Protein AF-A0A971HL02-F1 (afdb_monomer_lite)

Radius of gyration: 20.9 Å; chains: 1; bounding box: 36×40×56 Å

Sequence (111 aa):
MISVGIYIRVSTEDQAREGHSLDEQEERLKNFCLAKDYKIYKVYKDAGISAIETSSAICNVASFGLMEKLGFIKRSEETHKQKYTFLEEPIECYSYWITSKEYLSVSNKTI

Secondary structure (DSSP, 8-state):
--EEEEEEE-SSHHHHHHT--HHHHHHHHHHHHHHTT-EEEEEEEE----EEEEEEETT-HHHHHHHHHTTPEEEEEEEEEE--TT-SS-EEEEEEEEEHHHHHHHHTT--

Structure (mmCIF, N/CA/C/O backbone):
data_AF-A0A971HL02-F1
#
_entry.id   AF-A0A971HL02-F1
#
loop_
_atom_site.group_PDB
_atom_site.id
_atom_site.type_symbol
_atom_site.label_atom_id
_atom_site.label_alt_id
_atom_site.label_comp_id
_atom_site.label_asym_id
_atom_site.label_entity_id
_atom_site.label_seq_id
_atom_site.pdbx_PDB_ins_code
_atom_site.Cartn_x
_atom_site.Cartn_y
_atom_site.Cartn_z
_atom_site.occupancy
_atom_site.B_iso_or_equiv
_atom_site.auth_seq_id
_atom_site.auth_comp_id
_atom_site.auth_asym_id
_atom_site.auth_atom_id
_atom_site.pdbx_PDB_model_num
ATOM 1 N N . MET A 1 1 ? -20.926 -2.121 30.074 1.00 73.50 1 MET A N 1
ATOM 2 C CA . MET A 1 1 ? -19.636 -1.715 29.484 1.00 73.50 1 MET A CA 1
ATOM 3 C C . MET A 1 1 ? -19.804 -1.628 27.976 1.00 73.50 1 MET A C 1
ATOM 5 O O . MET A 1 1 ? -20.117 -2.637 27.353 1.00 73.50 1 MET A O 1
ATOM 9 N N . ILE A 1 2 ? -19.703 -0.425 27.413 1.00 88.94 2 ILE A N 1
ATOM 10 C CA . ILE A 1 2 ? -19.873 -0.202 25.969 1.00 88.94 2 ILE A CA 1
ATOM 11 C C . ILE A 1 2 ? -18.567 -0.588 25.272 1.00 88.94 2 ILE A C 1
ATOM 13 O O . ILE A 1 2 ? -17.490 -0.230 25.748 1.00 88.94 2 ILE A O 1
ATOM 17 N N . SER A 1 3 ? -18.656 -1.338 24.171 1.00 92.31 3 SER A N 1
ATOM 18 C CA . SER A 1 3 ? -17.489 -1.699 23.367 1.00 92.31 3 SER A CA 1
ATOM 19 C C . SER A 1 3 ? -17.400 -0.819 22.129 1.00 92.31 3 SER A C 1
ATOM 21 O O . SER A 1 3 ? -18.400 -0.618 21.442 1.00 92.31 3 SER A O 1
ATOM 23 N N . VAL A 1 4 ? -16.210 -0.288 21.859 1.00 94.44 4 VAL A N 1
ATOM 24 C CA . VAL A 1 4 ? -15.970 0.680 20.782 1.00 94.44 4 VAL A CA 1
ATOM 25 C C . VAL A 1 4 ? -14.765 0.272 19.939 1.00 94.44 4 VAL A C 1
ATOM 27 O O . VAL A 1 4 ? -13.809 -0.323 20.441 1.00 94.44 4 VAL A O 1
ATOM 30 N N . GLY A 1 5 ? -14.808 0.589 18.648 1.00 94.19 5 GLY A N 1
ATOM 31 C CA . GLY A 1 5 ? -13.652 0.527 17.756 1.00 94.19 5 GLY A CA 1
ATOM 32 C C . GLY A 1 5 ? -13.071 1.922 17.548 1.00 94.19 5 GLY A C 1
ATOM 33 O O . GLY A 1 5 ? -13.820 2.891 17.458 1.00 94.19 5 GLY A O 1
ATOM 34 N N . ILE A 1 6 ? -11.749 2.020 17.464 1.00 92.75 6 ILE A N 1
ATOM 35 C CA . ILE A 1 6 ? -11.044 3.259 17.121 1.00 92.75 6 ILE A CA 1
ATOM 36 C C . ILE A 1 6 ? -10.639 3.163 15.650 1.00 92.75 6 ILE A C 1
ATOM 38 O O . ILE A 1 6 ? -10.049 2.164 15.253 1.00 92.75 6 ILE A O 1
ATOM 42 N N . TYR A 1 7 ? -10.943 4.178 14.844 1.00 89.75 7 TYR A N 1
ATOM 43 C CA . TYR A 1 7 ? -10.485 4.287 13.457 1.00 89.75 7 TYR A CA 1
ATOM 44 C C . TYR A 1 7 ? -9.654 5.561 13.313 1.00 89.75 7 TYR A C 1
ATOM 46 O O . TYR A 1 7 ? -10.134 6.643 13.648 1.00 89.75 7 TYR A O 1
ATOM 54 N N . ILE A 1 8 ? -8.416 5.417 12.846 1.00 87.00 8 ILE A N 1
ATOM 55 C CA . ILE A 1 8 ? -7.465 6.513 12.628 1.00 87.00 8 ILE A CA 1
ATOM 56 C C . ILE A 1 8 ? -6.966 6.477 11.184 1.00 87.00 8 ILE A C 1
ATOM 58 O O . ILE A 1 8 ? -6.745 5.404 10.617 1.00 87.00 8 ILE A O 1
ATOM 62 N N . ARG A 1 9 ? -6.797 7.659 10.592 1.00 80.75 9 ARG A N 1
ATOM 63 C CA . ARG A 1 9 ? -6.494 7.859 9.172 1.00 80.75 9 ARG A CA 1
ATOM 64 C C . ARG A 1 9 ? -5.648 9.114 9.001 1.00 80.75 9 ARG A C 1
ATOM 66 O O . ARG A 1 9 ? -5.914 10.127 9.644 1.00 80.75 9 ARG A O 1
ATOM 73 N N . VAL A 1 10 ? -4.711 9.079 8.062 1.00 72.25 10 VAL A N 1
ATOM 74 C CA . VAL A 1 10 ? -4.077 10.283 7.504 1.00 72.25 10 VAL A CA 1
ATOM 75 C C . VAL A 1 10 ? -4.396 10.363 6.020 1.00 72.25 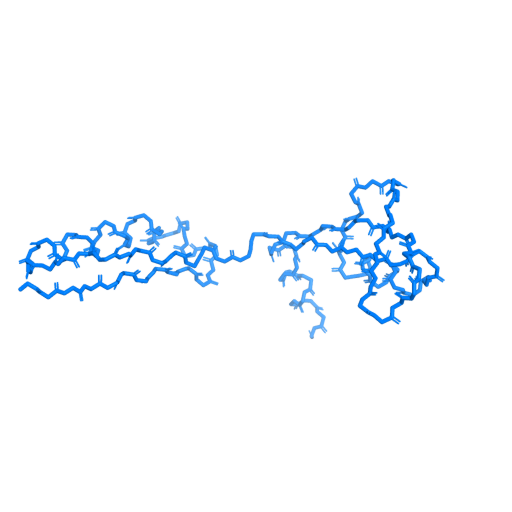10 VAL A C 1
ATOM 77 O O . VAL A 1 10 ? -4.328 9.362 5.312 1.00 72.25 10 VAL A O 1
ATOM 80 N N . SER A 1 11 ? -4.817 11.540 5.557 1.00 61.50 11 SER A N 1
ATOM 81 C CA . SER A 1 11 ? -5.174 11.728 4.144 1.00 61.50 11 SER A CA 1
ATOM 82 C C . SER A 1 11 ? -3.985 12.226 3.320 1.00 61.50 11 SER A C 1
ATOM 84 O O . SER A 1 11 ? -3.940 11.984 2.119 1.00 61.50 11 SER A O 1
ATOM 86 N N . THR A 1 12 ? -3.009 12.876 3.963 1.00 61.84 12 THR A N 1
ATOM 87 C CA . THR A 1 12 ? -1.740 13.303 3.362 1.00 61.84 12 THR A CA 1
ATOM 88 C C . THR A 1 12 ? -0.579 13.041 4.325 1.00 61.84 12 THR A C 1
ATOM 90 O O . THR A 1 12 ? -0.753 13.064 5.545 1.00 61.84 12 THR A O 1
ATOM 93 N N . GLU A 1 13 ? 0.626 12.802 3.801 1.00 60.78 13 GLU A N 1
ATOM 94 C CA . GLU A 1 13 ? 1.829 12.659 4.640 1.00 60.78 13 GLU A CA 1
ATOM 95 C C . GLU A 1 13 ? 2.201 13.959 5.367 1.00 60.78 13 GLU A C 1
ATOM 97 O O . GLU A 1 13 ? 2.791 13.907 6.446 1.00 60.78 13 GLU A O 1
ATOM 102 N N . ASP A 1 14 ? 1.807 15.114 4.826 1.00 57.38 14 ASP A N 1
ATOM 103 C CA . ASP A 1 14 ? 2.029 16.417 5.460 1.00 57.38 14 ASP A CA 1
ATOM 104 C C . ASP A 1 14 ? 1.211 16.562 6.755 1.00 57.38 14 ASP A C 1
ATOM 106 O O . ASP A 1 14 ? 1.726 17.049 7.759 1.00 57.38 14 ASP A O 1
ATOM 110 N N . GLN A 1 15 ? -0.012 16.011 6.806 1.00 52.97 15 GLN A N 1
ATOM 111 C CA . GLN A 1 15 ? -0.811 15.948 8.042 1.00 52.97 15 GLN A CA 1
ATOM 112 C C . GLN A 1 15 ? -0.152 15.087 9.133 1.00 52.97 15 GLN A C 1
ATOM 114 O O . GLN A 1 15 ? -0.312 15.372 10.321 1.00 52.97 15 GLN A O 1
ATOM 119 N N . ALA A 1 16 ? 0.614 14.059 8.746 1.00 56.38 16 ALA A N 1
ATOM 120 C CA . ALA A 1 16 ? 1.355 13.217 9.683 1.00 56.38 16 ALA A CA 1
ATOM 121 C C . ALA A 1 16 ? 2.627 13.898 10.228 1.00 56.38 16 ALA A C 1
ATOM 123 O O . ALA A 1 16 ? 3.079 13.535 11.313 1.00 56.38 16 ALA A O 1
ATOM 124 N N . ARG A 1 17 ? 3.200 14.863 9.489 1.00 55.81 17 ARG A N 1
ATOM 125 C CA . ARG A 1 17 ? 4.419 15.601 9.870 1.00 55.81 17 ARG A CA 1
ATOM 126 C C . ARG A 1 17 ? 4.153 16.885 10.650 1.00 55.81 17 ARG A C 1
ATOM 128 O O . ARG A 1 17 ? 4.951 17.199 11.526 1.00 55.81 17 ARG A O 1
ATOM 135 N N . GLU A 1 18 ? 3.089 17.624 10.334 1.00 56.84 18 GLU A N 1
ATOM 136 C CA . GLU A 1 18 ? 2.942 19.015 10.796 1.00 56.84 18 GLU A CA 1
ATOM 137 C C . GLU A 1 18 ? 1.963 19.247 11.957 1.00 56.84 18 GLU A C 1
ATOM 139 O O . GLU A 1 18 ? 1.913 20.369 12.458 1.00 56.84 18 GLU A O 1
ATOM 144 N N . GLY A 1 19 ? 1.225 18.250 12.468 1.00 54.84 19 GLY A N 1
ATOM 145 C CA . GLY A 1 19 ? 0.437 18.549 13.675 1.00 54.84 19 GLY A CA 1
ATOM 146 C C . GLY A 1 19 ? -0.495 17.517 14.286 1.00 54.84 19 GLY A C 1
ATOM 147 O O . GLY A 1 19 ? -0.947 17.787 15.388 1.00 54.84 19 GLY A O 1
ATOM 148 N N . HIS A 1 20 ? -0.791 16.380 13.647 1.00 59.50 20 HIS A N 1
ATOM 149 C CA . HIS A 1 20 ? -1.589 15.313 14.271 1.00 59.50 20 HIS A CA 1
ATOM 150 C C . HIS A 1 20 ? -1.132 13.943 13.776 1.00 59.50 20 HIS A C 1
ATOM 152 O O . HIS A 1 20 ? -1.753 13.339 12.891 1.00 59.50 20 HIS A O 1
ATOM 158 N N . SER A 1 21 ? -0.026 13.456 14.341 1.00 71.56 21 SER A N 1
ATOM 159 C CA . SER A 1 21 ? 0.472 12.117 14.028 1.00 71.56 21 SER A CA 1
ATOM 160 C C . SER A 1 21 ? -0.609 11.070 14.324 1.00 71.56 21 SER A C 1
ATOM 162 O O . SER A 1 21 ? -1.482 11.260 15.177 1.00 71.56 21 SER A 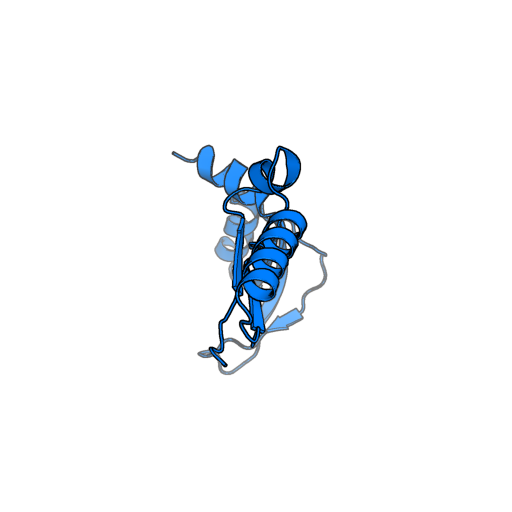O 1
ATOM 164 N N . LEU A 1 22 ? -0.568 9.936 13.619 1.00 75.31 22 LEU A N 1
ATOM 165 C CA . LEU A 1 22 ? -1.489 8.825 13.895 1.00 75.31 22 LEU A CA 1
ATOM 166 C C . LEU A 1 22 ? -1.410 8.374 15.360 1.00 75.31 22 LEU A C 1
ATOM 168 O O . LEU A 1 22 ? -2.411 7.936 15.919 1.00 75.31 22 LEU A O 1
ATOM 172 N N . ASP A 1 23 ? -0.234 8.508 15.969 1.00 81.00 23 ASP A N 1
ATOM 173 C CA . ASP A 1 23 ? 0.014 8.090 17.341 1.00 81.00 23 ASP A CA 1
ATOM 174 C C . ASP A 1 23 ? -0.634 9.065 18.340 1.00 81.00 23 ASP A C 1
ATOM 176 O O . ASP A 1 23 ? -1.256 8.624 19.303 1.00 81.00 23 ASP A O 1
ATOM 180 N N . GLU A 1 24 ? -0.619 10.373 18.059 1.00 83.56 24 GLU A N 1
ATOM 181 C CA . GLU A 1 24 ? -1.344 11.375 18.854 1.00 83.56 24 GLU A CA 1
ATOM 182 C C . GLU A 1 24 ? -2.869 11.178 18.763 1.00 83.56 24 GLU A C 1
ATOM 184 O O . GLU A 1 24 ? -3.581 11.240 19.771 1.00 83.56 24 GLU A O 1
ATOM 189 N N . GLN A 1 25 ? -3.389 10.892 17.562 1.00 83.75 25 GLN A N 1
ATOM 190 C CA . GLN A 1 25 ? -4.811 10.581 17.369 1.00 83.75 25 GLN A CA 1
A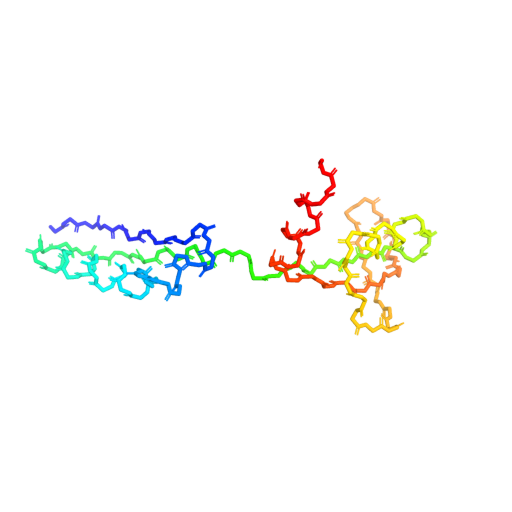TOM 191 C C . GLN A 1 25 ? -5.219 9.333 18.161 1.00 83.75 25 GLN A C 1
ATOM 193 O O . GLN A 1 25 ? -6.271 9.313 18.807 1.00 83.75 25 GLN A O 1
ATOM 198 N N . GLU A 1 26 ? -4.379 8.298 18.135 1.00 90.06 26 GLU A N 1
ATOM 199 C CA . GLU A 1 26 ? -4.610 7.064 18.875 1.00 90.06 26 GLU A CA 1
ATOM 200 C C . GLU A 1 26 ? -4.598 7.302 20.390 1.00 90.06 26 GLU A C 1
ATOM 202 O O . GLU A 1 26 ? -5.514 6.853 21.085 1.00 90.06 26 GLU A O 1
ATOM 207 N N . GLU A 1 27 ? -3.608 8.036 20.902 1.00 91.19 27 GLU A N 1
ATOM 208 C CA . GLU A 1 27 ? -3.480 8.350 22.326 1.00 91.19 27 GLU A CA 1
ATOM 209 C C . GLU A 1 27 ? -4.687 9.151 22.830 1.00 91.19 27 GLU A C 1
ATOM 211 O O . GLU A 1 27 ? -5.310 8.798 23.836 1.00 91.19 27 GLU A O 1
ATOM 216 N N . ARG A 1 28 ? -5.098 10.180 22.085 1.00 91.25 28 ARG A N 1
ATOM 217 C CA . ARG A 1 28 ? -6.251 11.014 22.437 1.00 91.25 28 ARG A CA 1
ATOM 218 C C . ARG A 1 28 ? -7.556 10.216 22.473 1.00 91.25 28 ARG A C 1
ATOM 220 O O . ARG A 1 28 ? -8.360 10.396 23.391 1.00 91.25 28 ARG A O 1
ATOM 227 N N . LEU A 1 29 ? -7.769 9.314 21.511 1.00 92.62 29 LEU A N 1
ATOM 228 C CA . LEU A 1 29 ? -8.966 8.465 21.459 1.00 92.62 29 LEU A CA 1
ATOM 229 C C . LEU A 1 29 ? -8.954 7.388 22.550 1.00 92.62 29 LEU A C 1
ATOM 231 O O . LEU A 1 29 ? -10.000 7.114 23.145 1.00 92.62 29 LEU A O 1
ATOM 235 N N . LYS A 1 30 ? -7.784 6.827 22.879 1.00 93.88 30 LYS A N 1
ATOM 236 C CA . LYS A 1 30 ? -7.615 5.914 24.019 1.00 93.88 30 LYS A CA 1
ATOM 237 C C . LYS A 1 30 ? -7.941 6.602 25.343 1.00 93.88 30 LYS A C 1
ATOM 239 O O . LYS A 1 30 ? -8.731 6.063 26.116 1.00 93.88 30 LYS A O 1
ATOM 244 N N . ASN A 1 31 ? -7.419 7.808 25.565 1.00 94.81 31 ASN A N 1
ATOM 245 C CA . ASN A 1 31 ? -7.684 8.595 26.772 1.00 94.81 31 ASN A CA 1
ATOM 246 C C . ASN A 1 31 ? -9.169 8.963 26.901 1.00 94.81 31 ASN A C 1
ATOM 248 O O . ASN A 1 31 ? -9.738 8.875 27.988 1.00 94.81 31 ASN A O 1
ATOM 252 N N . PHE A 1 32 ? -9.831 9.298 25.790 1.00 93.88 32 PHE A N 1
ATOM 253 C CA . PHE A 1 32 ? -11.277 9.520 25.773 1.00 93.88 32 PHE A CA 1
ATOM 254 C C . PHE A 1 32 ? -12.068 8.258 26.154 1.00 93.88 32 PHE A C 1
ATOM 256 O O . PHE A 1 32 ? -12.991 8.336 26.964 1.00 93.88 32 PHE A O 1
ATOM 263 N N . CYS A 1 33 ? -11.701 7.094 25.607 1.00 93.94 33 CYS A N 1
ATOM 264 C CA . CYS A 1 33 ? -12.352 5.825 25.943 1.00 93.94 33 CYS A CA 1
ATOM 265 C C . CYS A 1 33 ? -12.143 5.454 27.416 1.00 93.94 33 CYS A C 1
ATOM 267 O O . CYS A 1 33 ? -13.090 5.018 28.067 1.00 93.94 33 CYS A O 1
ATOM 269 N N . LEU A 1 34 ? -10.938 5.683 27.948 1.00 93.12 34 LEU A N 1
ATOM 270 C CA . LEU A 1 34 ? -10.612 5.458 29.355 1.00 93.12 34 LEU A CA 1
ATOM 271 C C . LEU A 1 34 ? -11.457 6.351 30.274 1.00 93.12 34 LEU A C 1
ATOM 273 O O . LEU A 1 34 ? -12.075 5.857 31.211 1.00 93.12 34 LEU A O 1
ATOM 277 N N . ALA A 1 35 ? -11.559 7.648 29.966 1.00 94.44 35 ALA A N 1
ATOM 278 C CA . ALA A 1 35 ? -12.366 8.598 30.736 1.00 94.44 35 ALA A CA 1
ATOM 279 C C . ALA A 1 35 ? -13.879 8.298 30.701 1.00 94.44 35 ALA A C 1
ATOM 281 O O . ALA A 1 35 ? -14.627 8.780 31.551 1.00 94.44 35 ALA A O 1
ATOM 282 N N . LYS A 1 36 ? -14.344 7.531 29.707 1.00 93.88 36 LYS A N 1
ATOM 283 C CA . LYS A 1 36 ? -15.752 7.149 29.518 1.00 93.88 36 LYS A CA 1
ATOM 284 C C . LYS A 1 36 ? -16.074 5.713 29.943 1.00 93.88 36 LYS A C 1
ATOM 286 O O . LYS A 1 36 ? -17.218 5.298 29.774 1.00 93.88 36 LYS A O 1
ATOM 291 N N . ASP A 1 37 ? -15.103 4.975 30.483 1.00 94.25 37 ASP A N 1
ATOM 292 C CA . ASP A 1 37 ? -15.242 3.556 30.843 1.00 94.25 37 ASP A CA 1
ATOM 293 C C . ASP A 1 37 ? -15.693 2.675 29.652 1.00 94.25 37 ASP A C 1
ATOM 295 O O . ASP A 1 37 ? -16.547 1.785 29.745 1.00 94.25 37 ASP A O 1
ATOM 299 N N . TYR A 1 38 ? -15.144 2.963 28.467 1.00 96.00 38 TYR A N 1
ATOM 300 C CA . TYR A 1 38 ? -15.397 2.198 27.247 1.00 96.00 38 TYR A CA 1
ATOM 301 C C . TYR A 1 38 ? -14.334 1.119 27.042 1.00 96.00 38 TYR A C 1
ATOM 303 O O . TYR A 1 38 ? -13.133 1.360 27.165 1.00 96.00 38 TYR A O 1
ATOM 311 N N . LYS A 1 39 ? -14.769 -0.073 26.622 1.00 94.00 39 LYS A N 1
ATOM 312 C CA . LYS A 1 39 ? -13.873 -1.172 26.253 1.00 94.00 39 LYS A CA 1
ATOM 313 C C . LYS A 1 39 ? -13.485 -1.066 24.781 1.00 94.00 39 LYS A C 1
ATOM 315 O O . LYS A 1 39 ? -14.300 -1.335 23.894 1.00 94.00 39 LYS A O 1
ATOM 320 N N . ILE A 1 40 ? -12.225 -0.740 24.520 1.00 94.69 40 ILE A N 1
ATOM 321 C CA . ILE A 1 40 ? -11.676 -0.723 23.160 1.00 94.69 40 ILE A CA 1
ATOM 322 C C . ILE A 1 40 ? -11.590 -2.164 22.644 1.00 94.69 40 ILE A C 1
ATOM 324 O O . ILE A 1 40 ? -10.919 -3.006 23.237 1.00 94.69 40 ILE A O 1
ATOM 328 N N . TYR A 1 41 ? -12.281 -2.448 21.542 1.00 94.50 41 TYR A N 1
ATOM 329 C CA . TYR A 1 41 ? -12.243 -3.747 20.871 1.00 94.50 41 TYR A CA 1
ATOM 330 C C . TYR A 1 41 ? -11.039 -3.862 19.934 1.00 94.50 41 TYR A C 1
ATOM 332 O O . TYR A 1 41 ? -10.298 -4.840 19.982 1.00 94.50 41 TYR A O 1
ATOM 340 N N . LYS A 1 42 ? -10.852 -2.859 19.066 1.00 93.38 42 LYS A N 1
ATOM 341 C CA . LYS A 1 42 ? -9.788 -2.830 18.059 1.00 93.38 42 LYS A CA 1
ATOM 342 C C . LYS A 1 42 ? -9.495 -1.400 17.610 1.00 93.38 42 LYS A C 1
ATOM 344 O O . LYS A 1 42 ? -10.407 -0.574 17.549 1.00 93.38 42 LYS A O 1
ATOM 349 N N . VAL A 1 43 ? -8.235 -1.145 17.268 1.00 90.00 43 VAL A N 1
ATOM 350 C CA . VAL A 1 43 ? -7.789 0.061 16.563 1.00 90.00 43 VAL A CA 1
ATOM 351 C C . 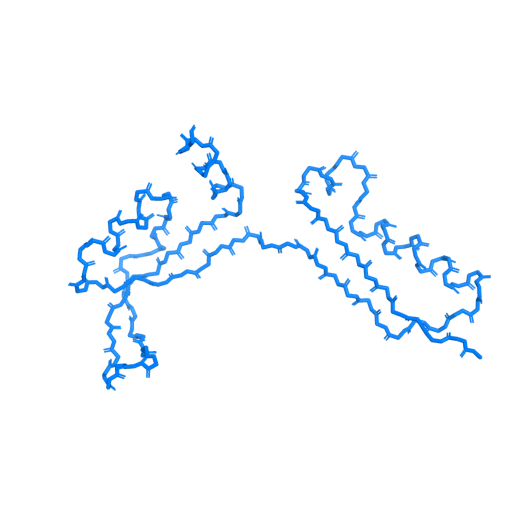VAL A 1 43 ? -7.562 -0.303 15.094 1.00 90.00 43 VAL A C 1
ATOM 353 O O . VAL A 1 43 ? -6.859 -1.266 14.789 1.00 90.00 43 VAL A O 1
ATOM 356 N N . TYR A 1 44 ? -8.185 0.440 14.189 1.00 87.50 44 TYR A N 1
ATOM 357 C CA . TYR A 1 44 ? -8.051 0.3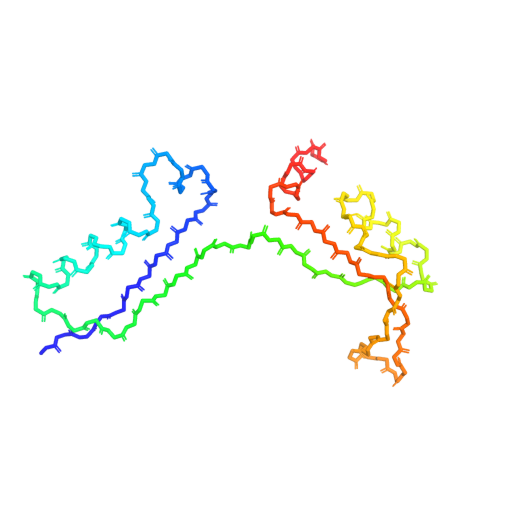17 12.743 1.00 87.50 44 TYR A CA 1
ATOM 358 C C . TYR A 1 44 ? -7.237 1.509 12.239 1.00 87.50 44 TYR A C 1
ATOM 360 O O . TYR A 1 44 ? -7.691 2.647 12.336 1.00 87.50 44 TYR A O 1
ATOM 368 N N . LYS A 1 45 ? -6.029 1.241 11.734 1.00 84.81 45 LYS A N 1
ATOM 369 C CA . LYS A 1 45 ? -5.084 2.256 11.256 1.00 84.81 45 LYS A CA 1
ATOM 370 C C . LYS A 1 45 ? -5.032 2.225 9.734 1.00 84.81 45 LYS A C 1
ATOM 372 O O . LYS A 1 45 ? -4.560 1.253 9.153 1.00 84.81 45 LYS A O 1
ATOM 377 N N . ASP A 1 46 ? -5.528 3.284 9.108 1.00 77.69 46 ASP A N 1
ATOM 378 C CA . ASP A 1 46 ? -5.407 3.531 7.675 1.00 77.69 46 ASP A CA 1
ATOM 379 C C . ASP A 1 46 ? -4.202 4.452 7.447 1.00 77.69 46 ASP A C 1
ATOM 381 O O . ASP A 1 46 ? -4.307 5.681 7.465 1.00 77.69 46 ASP A O 1
ATOM 385 N N . ALA A 1 47 ? -3.021 3.837 7.349 1.00 64.44 47 ALA A N 1
ATOM 386 C CA . ALA A 1 47 ? -1.746 4.541 7.210 1.00 64.44 47 ALA A CA 1
ATOM 387 C C . ALA A 1 47 ? -1.471 5.034 5.773 1.00 64.44 47 ALA A C 1
ATOM 389 O O . ALA A 1 47 ? -0.379 5.531 5.503 1.00 64.44 47 ALA A O 1
ATOM 390 N N . GLY A 1 48 ? -2.441 4.902 4.861 1.00 69.44 48 GLY A N 1
ATOM 391 C CA . GLY A 1 48 ? -2.250 5.170 3.440 1.00 69.44 48 GLY A CA 1
ATOM 392 C C . GLY A 1 48 ? -1.392 4.111 2.736 1.00 69.44 48 GLY A C 1
ATOM 393 O O . GLY A 1 48 ? -0.815 3.214 3.352 1.00 69.44 48 GLY A O 1
ATOM 394 N N . ILE A 1 49 ? -1.323 4.207 1.407 1.00 76.19 49 ILE A N 1
ATOM 395 C CA . ILE A 1 49 ? -0.404 3.410 0.588 1.00 76.19 49 ILE A CA 1
ATOM 396 C C . ILE A 1 49 ? 0.931 4.153 0.577 1.00 76.19 49 ILE A C 1
ATOM 398 O O . ILE A 1 49 ? 0.978 5.300 0.139 1.00 76.19 49 ILE A O 1
ATOM 402 N N . SER A 1 50 ? 2.004 3.526 1.060 1.00 81.38 50 SER A N 1
ATOM 403 C CA . SER A 1 50 ? 3.353 4.113 1.028 1.00 81.38 50 SER A CA 1
ATOM 404 C C . SER A 1 50 ? 3.983 4.012 -0.362 1.00 81.38 50 SER A C 1
ATOM 406 O O . SER A 1 50 ? 4.694 4.919 -0.800 1.00 81.38 50 SER A O 1
ATOM 408 N N . ALA A 1 51 ? 3.689 2.925 -1.072 1.00 86.94 51 ALA A N 1
ATOM 409 C CA . ALA A 1 51 ? 4.186 2.645 -2.405 1.00 86.94 51 ALA A CA 1
ATOM 410 C C . ALA A 1 51 ? 3.355 1.567 -3.106 1.00 86.94 51 ALA A C 1
ATOM 412 O O . ALA A 1 51 ? 2.646 0.790 -2.466 1.00 86.94 51 ALA A O 1
ATOM 413 N N . ILE A 1 52 ? 3.471 1.524 -4.428 1.00 90.38 52 ILE A N 1
ATOM 414 C CA . ILE A 1 52 ? 2.810 0.551 -5.291 1.00 90.38 52 ILE A CA 1
ATOM 415 C C . ILE A 1 52 ? 3.874 -0.408 -5.827 1.00 90.38 52 ILE A C 1
ATOM 417 O O . ILE A 1 52 ? 4.818 0.021 -6.490 1.00 90.38 52 ILE A O 1
ATOM 421 N N . GLU A 1 53 ? 3.692 -1.703 -5.565 1.00 92.44 53 GLU A N 1
ATOM 422 C CA . GLU A 1 53 ? 4.408 -2.799 -6.229 1.00 92.44 53 GLU A CA 1
ATOM 423 C C . GLU A 1 53 ? 3.519 -3.378 -7.315 1.00 92.44 53 GLU A C 1
ATOM 425 O O . GLU A 1 53 ? 2.365 -3.726 -7.067 1.00 92.44 53 GLU A O 1
ATOM 430 N N . THR A 1 54 ? 4.047 -3.483 -8.528 1.00 92.06 54 THR A N 1
ATOM 431 C CA . THR A 1 54 ? 3.304 -4.074 -9.638 1.00 92.06 54 THR A CA 1
ATOM 432 C C . THR A 1 54 ? 4.227 -4.831 -10.576 1.00 92.06 54 THR A C 1
ATOM 434 O O . THR A 1 54 ? 5.452 -4.740 -10.495 1.00 92.06 54 THR A O 1
ATOM 437 N N . SER A 1 55 ? 3.634 -5.622 -11.459 1.00 92.25 55 SER A N 1
ATOM 438 C CA . SER A 1 55 ? 4.348 -6.431 -12.436 1.00 92.25 55 SER A CA 1
ATOM 439 C C . SER A 1 55 ? 3.786 -6.196 -13.829 1.00 92.25 55 SER A C 1
ATOM 441 O O . SER A 1 55 ? 2.569 -6.131 -14.011 1.00 92.25 55 SER A O 1
ATOM 443 N N . SER A 1 56 ? 4.673 -6.079 -14.815 1.00 92.06 56 SER A N 1
ATOM 444 C CA . SER A 1 56 ? 4.302 -5.880 -16.216 1.00 92.06 56 SER A CA 1
ATOM 445 C C . SER A 1 56 ? 4.864 -6.992 -17.085 1.00 92.06 56 SER A C 1
ATOM 447 O O . SER A 1 56 ? 6.059 -7.274 -17.030 1.00 92.06 56 SER A O 1
ATOM 449 N N . ALA A 1 57 ? 4.006 -7.569 -17.924 1.00 91.94 57 ALA A N 1
ATOM 450 C CA . ALA A 1 57 ? 4.378 -8.594 -18.888 1.00 91.94 57 ALA A CA 1
ATOM 451 C C . ALA A 1 57 ? 5.448 -8.084 -19.865 1.00 91.94 57 ALA A C 1
ATOM 453 O O . ALA A 1 57 ? 5.316 -6.992 -20.421 1.00 91.94 57 ALA A O 1
ATOM 454 N N . ILE A 1 58 ? 6.477 -8.894 -20.108 1.00 88.69 58 ILE A N 1
ATOM 455 C CA . ILE A 1 58 ? 7.596 -8.546 -21.003 1.00 88.69 58 ILE A CA 1
ATOM 456 C C . ILE A 1 58 ? 7.201 -8.707 -22.470 1.00 88.69 58 ILE A C 1
ATOM 458 O O . ILE A 1 58 ? 7.652 -7.958 -23.333 1.00 88.69 58 ILE A O 1
ATOM 462 N N . CYS A 1 59 ? 6.313 -9.660 -22.755 1.00 88.06 59 CYS A N 1
ATOM 463 C CA . CYS A 1 59 ? 5.838 -9.934 -24.109 1.00 88.06 59 CYS A CA 1
ATOM 464 C C . CYS A 1 59 ? 5.059 -8.764 -24.735 1.00 88.06 59 CYS A C 1
ATOM 466 O O . CYS A 1 59 ? 4.852 -8.756 -25.946 1.00 88.06 59 CYS A O 1
ATOM 468 N N . ASN A 1 60 ? 4.647 -7.771 -23.939 1.00 87.88 60 ASN A N 1
ATOM 469 C CA . ASN A 1 60 ? 3.978 -6.571 -24.416 1.00 87.88 60 ASN A CA 1
ATOM 470 C C . ASN A 1 60 ? 4.830 -5.324 -24.146 1.00 87.88 60 ASN A C 1
ATOM 472 O O . ASN A 1 60 ? 4.838 -4.780 -23.042 1.00 87.88 60 ASN A O 1
ATOM 476 N N . VAL A 1 61 ? 5.481 -4.829 -25.202 1.00 88.38 61 VAL A N 1
ATOM 477 C CA . VAL A 1 61 ? 6.328 -3.626 -25.156 1.00 88.38 61 VAL A CA 1
ATOM 478 C C . VAL A 1 61 ? 5.572 -2.396 -24.648 1.00 88.38 61 VAL A C 1
ATOM 480 O O . VAL A 1 61 ? 6.123 -1.587 -23.904 1.00 88.38 61 VAL A O 1
ATOM 483 N N . ALA A 1 62 ? 4.286 -2.270 -24.988 1.00 90.75 62 ALA A N 1
ATOM 484 C CA . ALA A 1 62 ? 3.475 -1.149 -24.529 1.00 90.75 62 ALA A CA 1
ATOM 485 C C . ALA A 1 62 ? 3.206 -1.206 -23.018 1.00 90.75 62 ALA A C 1
ATOM 487 O O . ALA A 1 62 ? 3.091 -0.159 -22.384 1.00 90.75 62 ALA A O 1
ATOM 488 N N . SER A 1 63 ? 3.122 -2.405 -22.431 1.00 88.31 63 SER A N 1
ATOM 489 C CA . SER A 1 63 ? 2.829 -2.567 -21.006 1.00 88.31 63 SER A CA 1
ATOM 490 C C . SER A 1 63 ? 3.947 -2.008 -20.134 1.00 88.31 63 SER A C 1
ATOM 492 O O . SER A 1 63 ? 3.680 -1.163 -19.281 1.00 88.31 63 SER A O 1
ATOM 494 N N . PHE A 1 64 ? 5.197 -2.416 -20.370 1.00 89.06 64 PHE A N 1
ATOM 495 C CA . PHE A 1 64 ? 6.306 -1.934 -19.547 1.00 89.06 64 PHE A CA 1
ATOM 496 C C . PHE A 1 64 ? 6.711 -0.497 -19.906 1.00 89.06 64 PHE A C 1
ATOM 498 O O . PHE A 1 64 ? 7.013 0.291 -19.012 1.00 89.06 64 PHE A O 1
ATOM 505 N N . GLY A 1 65 ? 6.599 -0.107 -21.183 1.00 91.12 65 GLY A N 1
ATOM 506 C CA . GLY A 1 65 ? 6.833 1.275 -21.604 1.00 91.12 65 GLY A CA 1
ATOM 507 C C . GLY A 1 65 ? 5.852 2.267 -20.970 1.00 91.12 65 GLY A C 1
ATOM 508 O O . GLY A 1 65 ? 6.228 3.394 -20.648 1.00 91.12 65 GLY A O 1
ATOM 509 N N . LEU A 1 66 ? 4.600 1.855 -20.727 1.00 90.62 66 LEU A N 1
ATOM 510 C CA . LEU A 1 66 ? 3.634 2.668 -19.985 1.00 90.62 66 LEU A CA 1
ATOM 511 C C . LEU A 1 66 ? 4.052 2.849 -18.522 1.00 90.62 66 LEU A C 1
ATOM 513 O O . LEU A 1 66 ? 3.961 3.963 -18.014 1.00 90.62 66 LEU A O 1
ATOM 517 N N . MET A 1 67 ? 4.518 1.787 -17.860 1.00 91.25 67 MET A N 1
ATOM 518 C CA . MET A 1 67 ? 4.985 1.867 -16.470 1.00 91.25 67 MET A CA 1
ATOM 519 C C . MET A 1 67 ? 6.121 2.886 -16.337 1.00 91.25 67 MET A C 1
ATOM 521 O O . MET A 1 67 ? 6.036 3.801 -15.519 1.00 91.25 67 MET A O 1
ATOM 525 N N . GLU A 1 68 ? 7.131 2.794 -17.201 1.00 91.50 68 GLU A N 1
ATOM 526 C CA . GLU A 1 68 ? 8.273 3.716 -17.211 1.00 91.50 68 GLU A CA 1
ATOM 527 C C . GLU A 1 68 ? 7.840 5.158 -17.509 1.00 91.50 68 GLU A C 1
ATOM 529 O O . GLU A 1 68 ? 8.267 6.094 -16.831 1.00 91.50 68 GLU A O 1
ATOM 534 N N . LYS A 1 69 ? 6.913 5.352 -18.459 1.00 91.31 69 LYS A N 1
ATOM 535 C CA . LYS A 1 69 ? 6.346 6.674 -18.773 1.00 91.31 69 LYS A CA 1
ATOM 536 C C . LYS A 1 69 ? 5.566 7.281 -17.602 1.00 91.31 69 LYS A C 1
ATOM 538 O O . LYS A 1 69 ? 5.564 8.499 -17.442 1.00 91.31 69 LYS A O 1
ATOM 543 N N . LEU A 1 70 ? 4.906 6.450 -16.799 1.00 90.06 70 LEU A N 1
ATOM 544 C CA . LEU A 1 70 ? 4.185 6.866 -15.593 1.00 90.06 70 LEU A CA 1
ATOM 545 C C . LEU A 1 70 ? 5.107 7.043 -14.373 1.00 90.06 70 LEU A C 1
ATOM 547 O O . LEU A 1 70 ? 4.619 7.318 -13.279 1.00 90.06 70 LEU A O 1
ATOM 551 N N . GLY A 1 71 ? 6.426 6.917 -14.546 1.00 90.75 71 GLY A N 1
ATOM 552 C CA . GLY A 1 71 ? 7.415 7.144 -13.493 1.00 90.75 71 GLY A CA 1
ATOM 553 C C . GLY A 1 71 ? 7.650 5.946 -12.574 1.00 90.75 71 GLY A C 1
ATOM 554 O O . GLY A 1 71 ? 8.279 6.108 -11.531 1.00 90.75 71 GLY A O 1
ATOM 555 N N . PHE A 1 72 ? 7.164 4.752 -12.928 1.00 94.19 72 PHE A N 1
ATOM 556 C CA . PHE A 1 72 ? 7.489 3.543 -12.177 1.00 94.19 72 PHE A CA 1
ATOM 557 C C . PHE A 1 72 ? 8.942 3.135 -12.423 1.00 94.19 72 PHE A C 1
ATOM 559 O O . PHE A 1 72 ? 9.411 3.080 -13.559 1.00 94.19 72 PHE A O 1
ATOM 566 N N . ILE A 1 73 ? 9.638 2.788 -11.344 1.00 92.31 73 ILE A N 1
ATOM 567 C CA . ILE A 1 73 ? 11.041 2.383 -11.359 1.00 92.31 73 ILE A CA 1
ATOM 568 C C . ILE A 1 73 ? 11.113 0.860 -11.434 1.00 92.31 73 ILE A C 1
ATOM 570 O O . ILE A 1 73 ? 10.514 0.151 -10.621 1.00 92.31 73 ILE A O 1
ATOM 574 N N . LYS A 1 74 ? 11.862 0.350 -12.412 1.00 92.31 74 LYS A N 1
ATOM 575 C CA . LYS A 1 74 ? 12.153 -1.079 -12.548 1.00 92.31 74 LYS A CA 1
ATOM 576 C C . LYS A 1 74 ? 13.087 -1.517 -11.414 1.00 92.31 74 LYS A C 1
ATOM 578 O O . LYS A 1 74 ? 14.149 -0.925 -11.235 1.00 92.31 74 LYS A O 1
ATOM 583 N N . ARG A 1 75 ? 12.693 -2.529 -10.629 1.00 87.00 75 ARG A N 1
ATOM 584 C CA . ARG A 1 75 ? 13.458 -2.966 -9.440 1.00 87.00 75 ARG A CA 1
ATOM 585 C C . ARG A 1 75 ? 14.769 -3.667 -9.789 1.00 87.00 75 ARG A C 1
ATOM 587 O O . ARG A 1 75 ? 15.761 -3.485 -9.090 1.00 87.00 75 ARG A O 1
ATOM 594 N N . SER A 1 76 ? 14.760 -4.466 -10.846 1.00 83.62 76 SER A N 1
ATOM 595 C CA . SER A 1 76 ? 15.928 -5.167 -11.371 1.00 83.62 76 SER A CA 1
ATOM 596 C C . SER A 1 76 ? 15.662 -5.604 -12.813 1.00 83.62 76 SER A C 1
ATOM 598 O O . SER A 1 76 ? 14.526 -5.582 -13.287 1.00 83.62 76 SER A O 1
ATOM 600 N N . GLU A 1 77 ? 16.718 -6.015 -13.512 1.00 83.00 77 GLU A N 1
ATOM 601 C CA . GLU A 1 77 ? 16.606 -6.700 -14.808 1.00 83.00 77 GLU A CA 1
ATOM 602 C C . GLU A 1 77 ? 16.120 -8.154 -14.668 1.00 83.00 77 GLU A C 1
ATOM 604 O O . GLU A 1 77 ? 15.862 -8.820 -15.668 1.00 83.00 77 GLU A O 1
ATOM 609 N N . GLU A 1 78 ? 15.976 -8.651 -13.438 1.00 87.69 78 GLU A N 1
ATOM 610 C CA . GLU A 1 78 ? 15.487 -9.999 -13.174 1.00 87.69 78 GLU A CA 1
ATOM 611 C C . GLU A 1 78 ? 13.985 -10.089 -13.451 1.00 87.69 78 GLU A C 1
ATOM 613 O O . GLU A 1 78 ? 13.202 -9.183 -13.146 1.00 87.69 78 GLU A O 1
ATOM 618 N N . THR A 1 79 ? 13.586 -11.210 -14.038 1.00 90.50 79 THR A N 1
ATOM 619 C CA . THR A 1 79 ? 12.204 -11.487 -14.413 1.00 90.50 79 THR A CA 1
ATOM 620 C C . THR A 1 79 ? 11.641 -12.574 -13.514 1.00 90.50 79 THR A C 1
ATOM 622 O O . THR A 1 79 ? 12.363 -13.444 -13.018 1.00 90.50 79 THR A O 1
ATOM 625 N N . HIS A 1 80 ? 10.329 -12.548 -13.298 1.00 90.75 80 HIS A N 1
ATOM 626 C CA . HIS A 1 80 ? 9.635 -13.621 -12.594 1.00 90.75 80 HIS A CA 1
ATOM 627 C C . HIS A 1 80 ? 8.431 -14.102 -13.388 1.00 90.75 80 HIS A C 1
ATOM 629 O O . HIS A 1 80 ? 7.832 -13.364 -14.170 1.00 90.75 80 HIS A O 1
ATOM 635 N N . LYS A 1 81 ? 8.064 -15.365 -13.168 1.00 93.06 81 LYS A N 1
ATOM 636 C CA . LYS A 1 81 ? 6.862 -15.949 -13.758 1.00 93.06 81 LYS A CA 1
ATOM 637 C C . LYS A 1 81 ? 5.652 -15.624 -12.898 1.00 93.06 81 LYS A C 1
ATOM 639 O O . LYS A 1 81 ? 5.609 -15.989 -11.725 1.00 93.06 81 LYS A O 1
ATOM 644 N N . GLN A 1 82 ? 4.650 -14.993 -13.496 1.00 89.19 82 GLN A N 1
ATOM 645 C CA . GLN A 1 82 ? 3.391 -14.667 -12.842 1.00 89.19 82 GLN A CA 1
ATOM 646 C C . GLN A 1 82 ? 2.214 -15.254 -13.617 1.00 89.19 82 GLN A C 1
ATOM 648 O O . GLN A 1 82 ? 2.047 -15.017 -14.813 1.00 89.19 82 GLN A O 1
ATOM 653 N N . LYS A 1 83 ? 1.381 -16.036 -12.922 1.00 91.94 83 LYS A N 1
ATOM 654 C CA . LYS A 1 83 ? 0.147 -16.586 -13.484 1.00 91.94 83 LYS A CA 1
ATOM 655 C C . LYS A 1 83 ? -0.991 -15.588 -13.306 1.00 91.94 83 LYS A C 1
ATOM 657 O O . LYS A 1 83 ? -1.361 -15.265 -12.179 1.00 91.94 83 LYS A O 1
ATOM 662 N N . TYR A 1 84 ? -1.550 -15.121 -14.416 1.00 85.50 84 TYR A N 1
ATOM 663 C CA . TYR A 1 84 ? -2.746 -14.281 -14.412 1.00 85.50 84 TYR A CA 1
ATOM 664 C C . TYR A 1 84 ? -3.999 -15.153 -14.403 1.00 85.50 84 TYR A C 1
ATOM 666 O O . TYR A 1 84 ? -3.998 -16.249 -14.957 1.00 85.50 84 TYR A O 1
ATOM 674 N N . THR A 1 85 ? -5.084 -14.648 -13.810 1.00 91.00 85 THR A N 1
ATOM 675 C CA . THR A 1 85 ? -6.337 -15.395 -13.597 1.00 91.00 85 THR A CA 1
ATOM 676 C C . THR A 1 85 ? -6.891 -16.048 -14.865 1.00 91.00 85 THR A C 1
ATOM 678 O O . THR A 1 85 ? -7.448 -17.137 -14.793 1.00 91.00 85 THR A O 1
ATOM 681 N N . PHE A 1 86 ? -6.732 -15.398 -16.019 1.00 89.69 86 PHE A N 1
ATOM 682 C CA . PHE A 1 86 ? -7.295 -15.842 -17.298 1.00 89.69 86 PHE A CA 1
ATOM 683 C C . PHE A 1 86 ? -6.278 -16.511 -18.231 1.00 89.69 86 PHE A C 1
ATOM 685 O O . PHE A 1 86 ? -6.619 -16.812 -19.370 1.00 89.69 86 PHE A O 1
ATOM 692 N N . LEU A 1 87 ? -5.036 -16.714 -17.783 1.00 87.44 87 LEU A N 1
ATOM 693 C CA . LEU A 1 87 ? -3.993 -17.351 -18.584 1.00 87.44 87 LEU A CA 1
ATOM 694 C C . LEU A 1 87 ? -3.743 -18.777 -18.093 1.00 87.44 87 LEU A C 1
ATOM 696 O O . LEU A 1 87 ? -3.657 -19.038 -16.890 1.00 87.44 87 LEU A O 1
ATOM 700 N N . GLU A 1 88 ? -3.613 -19.699 -19.043 1.00 90.75 88 GLU A N 1
ATOM 701 C CA . GLU A 1 88 ? -3.300 -21.102 -18.763 1.00 90.75 88 GLU A CA 1
ATOM 702 C C . GLU A 1 88 ? -1.888 -21.227 -18.181 1.00 90.75 88 GLU A C 1
ATOM 704 O O . GLU A 1 88 ? -1.701 -21.813 -17.108 1.00 90.75 88 GLU A O 1
ATOM 709 N N . GLU A 1 89 ? -0.931 -20.562 -18.832 1.00 92.12 89 GLU A N 1
ATOM 710 C CA . GLU A 1 89 ? 0.486 -20.578 -18.482 1.00 92.12 89 GLU A CA 1
ATOM 711 C C . GLU A 1 89 ? 0.945 -19.268 -17.811 1.00 92.12 89 GLU A C 1
ATOM 713 O O . GLU A 1 89 ? 0.486 -18.178 -18.175 1.00 92.12 89 GLU A O 1
ATOM 718 N N . PRO A 1 90 ? 1.869 -19.338 -16.834 1.00 93.44 90 PRO A N 1
ATOM 719 C CA . PRO A 1 90 ? 2.527 -18.161 -16.278 1.00 93.44 90 PRO A CA 1
ATOM 720 C C . PRO A 1 90 ? 3.346 -17.413 -17.333 1.00 93.44 90 PRO A C 1
ATOM 722 O O . PRO A 1 90 ? 4.047 -18.027 -18.1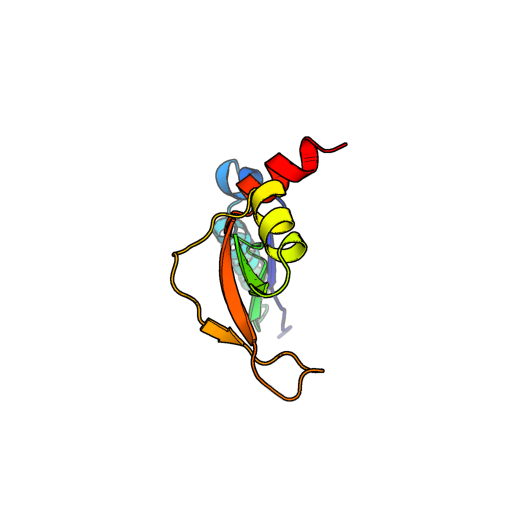36 1.00 93.44 90 PRO A O 1
ATOM 725 N N . ILE A 1 91 ? 3.329 -16.083 -17.270 1.00 92.69 91 ILE A N 1
ATOM 726 C CA . ILE A 1 91 ? 4.110 -15.223 -18.165 1.00 92.69 91 ILE A CA 1
ATOM 727 C C . ILE A 1 91 ? 5.266 -14.565 -17.421 1.00 92.69 91 ILE A C 1
ATOM 729 O O . ILE A 1 91 ? 5.194 -14.356 -16.210 1.00 92.69 91 ILE A O 1
ATOM 733 N N . GLU A 1 92 ? 6.328 -14.232 -18.149 1.00 94.56 92 GLU A N 1
ATOM 734 C CA . GLU A 1 92 ? 7.454 -13.487 -17.592 1.00 94.56 92 GLU A CA 1
ATOM 735 C C . GLU A 1 92 ? 7.121 -12.000 -17.475 1.00 94.56 92 GLU A C 1
ATOM 737 O O . GLU A 1 92 ? 6.654 -11.363 -18.429 1.00 94.56 92 GLU A O 1
ATOM 742 N N . CYS A 1 93 ? 7.381 -11.456 -16.290 1.00 93.38 93 CYS A N 1
ATOM 743 C CA . CYS A 1 93 ? 7.104 -10.076 -15.939 1.00 93.38 93 CYS A CA 1
ATOM 744 C C . CYS A 1 93 ? 8.341 -9.384 -15.363 1.00 93.38 93 CYS A C 1
ATOM 746 O O . CYS A 1 93 ? 9.161 -10.005 -14.687 1.00 93.38 93 CYS A O 1
ATOM 748 N N . TYR A 1 94 ? 8.419 -8.072 -15.579 1.00 93.94 94 TYR A N 1
ATOM 749 C CA . TYR A 1 94 ? 9.281 -7.180 -14.809 1.00 93.94 94 TYR A CA 1
ATOM 750 C C . TYR A 1 94 ? 8.565 -6.696 -13.553 1.00 93.94 94 TYR A C 1
ATOM 752 O O . TYR A 1 94 ? 7.356 -6.447 -13.581 1.00 93.94 94 TYR A O 1
ATOM 760 N N . SER A 1 95 ? 9.330 -6.503 -12.479 1.00 94.06 95 SER A N 1
ATOM 761 C CA . SER A 1 95 ? 8.853 -5.916 -11.227 1.00 94.06 95 SER A CA 1
ATOM 762 C C . SER A 1 95 ? 9.108 -4.411 -11.177 1.00 94.06 95 SER A C 1
ATOM 764 O O . SER A 1 95 ? 10.230 -3.945 -11.388 1.00 94.06 95 SER A O 1
ATOM 766 N N . TYR A 1 96 ? 8.066 -3.660 -10.838 1.00 94.69 96 TYR A N 1
ATOM 767 C CA . TYR A 1 96 ? 8.069 -2.205 -10.773 1.00 94.69 96 TYR A CA 1
ATOM 768 C C . TYR A 1 96 ? 7.660 -1.701 -9.391 1.00 94.69 96 TYR A C 1
ATOM 770 O O . TYR A 1 96 ? 6.858 -2.324 -8.691 1.00 94.69 96 TYR A O 1
ATOM 778 N N . TRP A 1 97 ? 8.203 -0.542 -9.027 1.00 93.88 97 TRP A N 1
ATOM 779 C CA . TRP A 1 97 ? 7.923 0.162 -7.782 1.00 93.88 97 TRP A CA 1
ATOM 780 C C . TRP A 1 97 ? 7.775 1.660 -8.024 1.00 93.88 97 TRP A C 1
ATOM 782 O O . TRP A 1 97 ? 8.527 2.246 -8.799 1.00 93.88 97 TRP A O 1
ATOM 792 N N . ILE A 1 98 ? 6.846 2.291 -7.315 1.00 92.88 98 ILE A N 1
ATOM 793 C CA . ILE A 1 98 ? 6.774 3.749 -7.203 1.00 92.88 98 ILE A CA 1
ATOM 794 C C . ILE A 1 98 ? 6.278 4.122 -5.811 1.00 92.88 98 ILE A C 1
ATOM 796 O O . ILE A 1 98 ? 5.379 3.470 -5.274 1.00 92.88 98 ILE A O 1
ATOM 800 N N . THR A 1 99 ? 6.846 5.162 -5.204 1.00 90.31 99 THR A N 1
ATOM 801 C CA . THR A 1 99 ? 6.317 5.676 -3.937 1.00 90.31 99 THR A CA 1
ATOM 802 C C . THR A 1 99 ? 5.037 6.475 -4.169 1.00 90.31 99 THR A C 1
ATOM 804 O O . THR A 1 99 ? 4.810 7.046 -5.236 1.00 90.31 99 THR A O 1
ATOM 807 N N . SER A 1 100 ? 4.191 6.560 -3.144 1.00 83.56 100 SER A N 1
ATOM 808 C CA . SER A 1 100 ? 2.951 7.342 -3.201 1.00 83.56 100 SER A CA 1
ATOM 809 C C . SER A 1 100 ? 3.205 8.816 -3.540 1.00 83.56 100 SER A C 1
ATOM 811 O O . SER A 1 100 ? 2.510 9.392 -4.378 1.00 83.56 100 SER A O 1
ATOM 813 N N . LYS A 1 101 ? 4.280 9.403 -2.990 1.00 82.88 101 LYS A N 1
ATOM 814 C CA . LYS A 1 101 ? 4.728 10.769 -3.314 1.00 82.88 101 LYS A CA 1
ATOM 815 C C . LYS A 1 101 ? 5.043 10.943 -4.793 1.00 82.88 101 LYS A C 1
ATOM 817 O O . LYS A 1 101 ? 4.570 11.889 -5.419 1.00 82.88 101 LYS A O 1
ATOM 822 N N . GLU A 1 102 ? 5.852 10.040 -5.344 1.00 87.44 102 GLU A N 1
ATOM 823 C CA . GLU A 1 102 ? 6.263 10.087 -6.748 1.00 87.44 102 GLU A CA 1
ATOM 824 C C . GLU A 1 102 ? 5.046 9.940 -7.663 1.00 87.44 102 GLU A C 1
ATOM 826 O O . GLU A 1 102 ? 4.850 10.772 -8.549 1.00 87.44 102 GLU A O 1
ATOM 831 N N . TYR A 1 103 ? 4.173 8.970 -7.383 1.00 85.31 103 TYR A N 1
ATOM 832 C CA . TYR A 1 103 ? 2.951 8.737 -8.150 1.00 85.31 103 TYR A CA 1
ATOM 833 C C . TYR A 1 103 ? 2.039 9.973 -8.191 1.00 85.31 103 TYR A C 1
ATOM 835 O O . TYR A 1 103 ? 1.633 10.421 -9.266 1.00 85.31 103 TYR A O 1
ATOM 843 N N . LEU A 1 104 ? 1.766 10.581 -7.031 1.00 83.12 104 LEU A N 1
ATOM 844 C CA . LEU A 1 104 ? 0.941 11.790 -6.940 1.00 83.12 104 LEU A CA 1
ATOM 845 C C . LEU A 1 104 ? 1.589 12.986 -7.655 1.00 83.12 104 LEU A C 1
ATOM 847 O O . LEU A 1 104 ? 0.892 13.787 -8.277 1.00 83.12 104 LEU A O 1
ATOM 851 N N . SER A 1 105 ? 2.921 13.088 -7.629 1.00 82.44 105 SER A N 1
ATOM 852 C CA . SER A 1 105 ? 3.649 14.153 -8.328 1.00 82.44 105 SER A CA 1
ATOM 853 C C . SER A 1 105 ? 3.549 14.047 -9.856 1.00 82.44 105 SER A C 1
ATOM 855 O O . SER A 1 105 ? 3.484 15.071 -10.539 1.00 82.44 105 SER A O 1
ATOM 857 N N . VAL A 1 106 ? 3.508 12.824 -10.396 1.00 79.56 106 VAL A N 1
ATOM 858 C CA . VAL A 1 106 ? 3.349 12.558 -11.834 1.00 79.56 106 VAL A CA 1
ATOM 859 C C . VAL A 1 106 ? 1.899 12.786 -12.261 1.00 79.56 106 VAL A C 1
ATOM 861 O O . VAL A 1 106 ? 1.650 13.459 -13.264 1.00 79.56 106 VAL A O 1
ATOM 864 N N . SER A 1 107 ? 0.935 12.302 -11.470 1.00 69.00 107 SER A N 1
ATOM 865 C CA . SER A 1 107 ? -0.496 12.492 -11.743 1.00 69.00 107 SER A CA 1
ATOM 866 C C . SER A 1 107 ? -0.868 13.973 -11.845 1.00 69.00 107 SER A C 1
ATOM 868 O O . SER A 1 107 ? -1.587 14.365 -12.760 1.00 69.00 107 SER A O 1
ATOM 870 N N . ASN A 1 108 ? -0.334 14.812 -10.955 1.00 68.00 108 ASN A N 1
ATOM 871 C CA . ASN A 1 108 ? -0.642 16.244 -10.929 1.00 68.00 108 ASN A CA 1
ATOM 872 C C . ASN A 1 108 ? -0.017 17.047 -12.087 1.00 68.00 108 ASN A C 1
ATOM 874 O O . ASN A 1 108 ? -0.411 18.187 -12.302 1.00 68.00 108 ASN A O 1
ATOM 878 N N . LYS A 1 109 ? 0.949 16.486 -12.832 1.00 61.34 109 LYS A N 1
ATOM 879 C CA . LYS A 1 109 ? 1.571 17.124 -14.013 1.00 61.34 109 LYS A CA 1
ATOM 880 C C . LYS A 1 109 ? 0.879 16.796 -15.336 1.00 61.34 109 LYS A C 1
ATOM 882 O O . LYS A 1 109 ? 1.231 17.376 -16.357 1.00 61.34 109 LYS A O 1
ATOM 887 N N . THR A 1 110 ? -0.035 15.829 -15.335 1.00 53.78 110 THR A N 1
ATOM 888 C CA . THR A 1 110 ? -0.612 15.254 -16.561 1.00 53.78 110 THR A CA 1
ATOM 889 C C . THR A 1 110 ? -2.025 15.796 -16.848 1.00 53.78 110 THR A C 1
ATOM 891 O O . THR A 1 110 ? -2.704 15.288 -17.738 1.00 53.78 110 THR A O 1
ATOM 894 N N . ILE A 1 111 ? -2.462 16.830 -16.114 1.00 46.09 111 ILE A N 1
ATOM 895 C CA . ILE A 1 111 ? -3.728 17.561 -16.305 1.00 46.09 111 ILE A CA 1
ATOM 896 C C . ILE A 1 111 ? -3.417 18.977 -16.786 1.00 46.09 111 ILE A C 1
ATOM 898 O O . ILE A 1 111 ? -2.513 19.600 -16.186 1.00 46.09 111 ILE A O 1
#

Foldseek 3Di:
DAEDEAEFEDPDVVCCVPDDNSVNSVVVVVVVCVVVVYHYPYYHYHDDAFKDKDKFFPVDPVGVVVCVVLVWDFPDPDWDFDDDPPDPGTGTITITMDGPVSNVVSVVVPD

pLDDT: mean 84.54, std 12.03, range [46.09, 96.0]